Protein AF-A0A8D8HPI6-F1 (afdb_monomer_lite)

Radius of gyration: 21.14 Å; chains: 1; bounding box: 48×46×54 Å

Organism: Culex pipiens (NCBI:txid7175)

Foldseek 3Di:
DADDPDQDDDDPVCVPDADPQRAPVDVVRRCVQGPPHDDDDPDQDAAPVSPDHHHADPVRHRDAFPQVCCPVPVDDDPDDDPDDPVVVVVVVVVPVVRDDDDQDADPVRHDFDQDDDDPVPGDPSHDDGDDDPPHD

pLDDT: mean 90.82, std 7.04, range [58.19, 98.56]

Structure (mmCIF, N/CA/C/O backbone):
data_AF-A0A8D8HPI6-F1
#
_entry.id   AF-A0A8D8HPI6-F1
#
loop_
_atom_site.group_PDB
_atom_site.id
_atom_site.type_symbol
_atom_site.label_atom_id
_atom_site.label_alt_id
_atom_site.label_comp_id
_atom_site.label_asym_id
_atom_site.label_entity_id
_atom_site.label_seq_id
_atom_site.pdbx_PDB_ins_code
_atom_site.Cartn_x
_atom_site.Cartn_y
_atom_site.Cartn_z
_atom_site.occupancy
_atom_site.B_iso_or_equiv
_atom_site.auth_seq_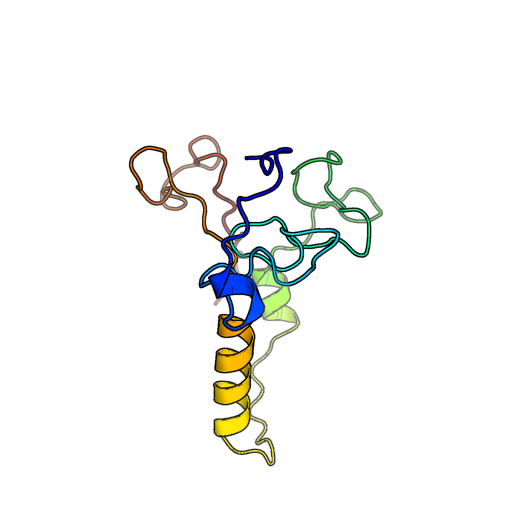id
_atom_site.auth_comp_id
_atom_site.auth_asym_id
_atom_site.auth_atom_id
_atom_site.pdbx_PDB_model_num
ATOM 1 N N . MET A 1 1 ? 0.312 11.794 -8.849 1.00 58.19 1 MET A N 1
ATOM 2 C CA . MET A 1 1 ? 0.760 12.004 -10.247 1.00 58.19 1 MET A CA 1
ATOM 3 C C . MET A 1 1 ? 0.460 10.751 -11.049 1.00 58.19 1 MET A C 1
ATOM 5 O O . MET A 1 1 ? 0.734 9.664 -10.559 1.00 58.19 1 MET A O 1
ATOM 9 N N . CYS A 1 2 ? -0.125 10.885 -12.239 1.00 78.25 2 CYS A N 1
ATOM 10 C CA . CYS A 1 2 ? -0.277 9.748 -13.150 1.00 78.25 2 CYS A CA 1
ATOM 11 C C . CYS A 1 2 ? 1.066 9.455 -13.843 1.00 78.25 2 CYS A C 1
ATOM 13 O O . CYS A 1 2 ? 1.784 10.408 -14.155 1.00 78.25 2 CYS A O 1
ATOM 15 N N . PRO A 1 3 ? 1.415 8.184 -14.114 1.00 80.25 3 PRO A N 1
ATOM 16 C CA . PRO A 1 3 ? 2.614 7.857 -14.880 1.00 80.25 3 PRO A CA 1
ATOM 17 C C . PRO A 1 3 ? 2.579 8.491 -16.276 1.00 80.25 3 PRO A C 1
ATOM 19 O O . PRO A 1 3 ? 1.515 8.565 -16.895 1.00 80.25 3 PRO A O 1
ATOM 22 N N . SER A 1 4 ? 3.742 8.903 -16.793 1.00 82.69 4 SER A N 1
ATOM 23 C CA . SER A 1 4 ? 3.844 9.358 -18.185 1.00 82.69 4 SER A CA 1
ATOM 24 C C . SER A 1 4 ? 3.387 8.257 -19.148 1.00 82.69 4 SER A C 1
ATOM 26 O O . SER A 1 4 ? 3.700 7.076 -18.958 1.00 82.69 4 SER A O 1
ATOM 28 N N . ARG A 1 5 ? 2.653 8.663 -20.191 1.00 81.06 5 ARG A N 1
ATOM 29 C CA . ARG A 1 5 ? 2.201 7.775 -21.271 1.00 81.06 5 ARG A CA 1
ATOM 30 C C . ARG A 1 5 ? 3.341 7.370 -22.202 1.00 81.06 5 ARG A C 1
ATOM 32 O O . ARG A 1 5 ? 3.240 6.325 -22.841 1.00 81.06 5 ARG A O 1
ATOM 39 N N . ASP A 1 6 ? 4.413 8.155 -22.249 1.00 87.50 6 ASP A N 1
ATOM 40 C CA . ASP A 1 6 ? 5.533 7.879 -23.136 1.00 87.50 6 ASP A CA 1
ATOM 41 C C . ASP A 1 6 ? 6.318 6.651 -22.655 1.00 87.50 6 ASP A C 1
ATOM 43 O O . ASP A 1 6 ? 6.550 6.479 -21.443 1.00 87.50 6 ASP A O 1
ATOM 47 N N . PRO A 1 7 ? 6.742 5.773 -23.581 1.00 85.56 7 PRO A N 1
ATOM 48 C CA . PRO A 1 7 ? 7.584 4.643 -23.229 1.00 85.56 7 PRO A CA 1
ATOM 49 C C . PRO A 1 7 ? 8.932 5.148 -22.685 1.00 85.56 7 PRO A C 1
ATOM 51 O O . PRO A 1 7 ? 9.513 6.076 -23.249 1.00 85.56 7 PRO A O 1
ATOM 54 N N . PRO A 1 8 ? 9.452 4.561 -21.591 1.00 91.19 8 PRO A N 1
ATOM 55 C CA . PRO A 1 8 ? 10.773 4.914 -21.093 1.00 91.19 8 PRO A CA 1
ATOM 56 C C . PRO A 1 8 ? 11.854 4.485 -22.104 1.00 91.19 8 PRO A C 1
ATOM 58 O O . PRO A 1 8 ? 11.677 3.482 -22.805 1.00 91.19 8 PRO A O 1
ATOM 61 N N . PRO A 1 9 ? 12.985 5.205 -22.180 1.00 91.50 9 PRO A N 1
ATOM 62 C CA . PRO A 1 9 ? 14.085 4.832 -23.059 1.00 91.50 9 PRO A CA 1
ATOM 63 C C . PRO A 1 9 ? 14.756 3.539 -22.571 1.00 91.50 9 PRO A C 1
ATOM 65 O O . PRO A 1 9 ? 15.301 3.484 -21.471 1.00 91.50 9 PRO A O 1
ATOM 68 N N . CYS A 1 10 ? 14.760 2.501 -23.410 1.00 94.00 10 CYS A N 1
ATOM 69 C CA . CYS A 1 10 ? 15.437 1.238 -23.117 1.00 94.00 10 CYS A CA 1
ATOM 70 C C . CYS A 1 10 ? 16.832 1.201 -23.742 1.00 94.00 10 CYS A C 1
ATOM 72 O O . CYS A 1 10 ? 16.988 0.954 -24.940 1.00 94.00 10 CYS A O 1
ATOM 74 N N . VAL A 1 11 ? 17.853 1.438 -22.918 1.00 93.50 11 VAL A N 1
ATOM 75 C CA . VAL A 1 11 ? 19.260 1.407 -23.341 1.00 93.50 11 VAL A CA 1
ATOM 76 C C . VAL A 1 11 ? 19.719 -0.018 -23.687 1.00 93.50 11 VAL A C 1
ATOM 78 O O . VAL A 1 11 ? 19.265 -0.972 -23.059 1.00 93.50 11 VAL A O 1
ATOM 81 N N . PRO A 1 12 ? 20.669 -0.220 -24.622 1.00 94.81 12 PRO A N 1
ATOM 82 C CA . PRO A 1 12 ? 21.139 -1.560 -24.994 1.00 94.81 12 PRO A CA 1
ATOM 83 C C . PRO A 1 12 ? 21.623 -2.420 -23.815 1.00 94.81 12 PRO A C 1
ATOM 85 O O . PRO A 1 12 ? 21.412 -3.633 -23.818 1.00 94.81 12 PRO A O 1
ATOM 88 N N . ALA A 1 13 ? 22.207 -1.800 -22.782 1.00 95.12 13 ALA A N 1
ATOM 89 C CA . ALA A 1 13 ? 22.647 -2.483 -21.564 1.00 95.12 13 ALA A CA 1
ATOM 90 C C . ALA A 1 13 ? 21.503 -3.203 -20.822 1.00 95.12 13 ALA A C 1
ATOM 92 O O . ALA A 1 13 ? 21.738 -4.259 -20.229 1.00 95.12 13 ALA A O 1
ATOM 93 N N . SER A 1 14 ? 20.259 -2.710 -20.927 1.00 94.69 14 SER A N 1
ATOM 94 C CA . SER A 1 14 ? 19.083 -3.320 -20.288 1.00 94.69 14 SER A CA 1
ATOM 95 C C . SER A 1 14 ? 18.720 -4.692 -20.876 1.00 94.69 14 SER A C 1
ATOM 97 O O . SER A 1 14 ? 17.881 -5.407 -20.335 1.00 94.69 14 SER A O 1
ATOM 99 N N . ARG A 1 15 ? 19.340 -5.083 -22.001 1.00 91.50 15 ARG A N 1
ATOM 100 C CA . ARG A 1 15 ? 19.193 -6.423 -22.593 1.00 91.50 15 ARG A CA 1
ATOM 101 C C . ARG A 1 15 ? 19.970 -7.492 -21.830 1.00 91.50 15 ARG A C 1
ATOM 103 O O . ARG A 1 15 ? 19.647 -8.668 -21.971 1.00 91.50 15 ARG A O 1
ATOM 110 N N . ARG A 1 16 ? 20.995 -7.093 -21.072 1.00 95.69 16 ARG A N 1
ATOM 111 C CA . ARG A 1 16 ? 21.865 -7.996 -20.306 1.00 95.69 16 ARG A CA 1
ATOM 112 C C . ARG A 1 16 ? 21.731 -7.801 -18.799 1.00 95.69 16 ARG A C 1
ATOM 114 O O . ARG A 1 16 ? 21.798 -8.781 -18.067 1.00 95.69 16 ARG A O 1
ATOM 121 N N . TYR A 1 17 ? 21.537 -6.564 -18.349 1.00 96.88 17 TYR A N 1
ATOM 122 C CA . TYR A 1 17 ? 21.472 -6.210 -16.932 1.00 96.88 17 TYR A CA 1
ATOM 123 C C . TYR A 1 17 ? 20.124 -5.581 -16.587 1.00 96.88 17 TYR A C 1
ATOM 125 O O . TYR A 1 17 ? 19.493 -4.942 -17.427 1.00 96.88 17 TYR A O 1
ATOM 133 N N . ARG A 1 18 ? 19.680 -5.755 -15.341 1.00 97.00 18 ARG A N 1
ATOM 134 C CA . ARG A 1 18 ? 18.468 -5.101 -14.835 1.00 97.00 18 ARG A CA 1
ATOM 135 C C . ARG A 1 18 ? 18.726 -3.602 -14.707 1.00 97.00 18 ARG A C 1
ATOM 137 O O . ARG A 1 18 ? 19.816 -3.200 -14.306 1.00 97.00 18 ARG A O 1
ATOM 144 N N . THR A 1 19 ? 17.736 -2.781 -15.033 1.00 96.69 19 THR A N 1
ATOM 145 C CA . THR A 1 19 ? 17.785 -1.365 -14.663 1.00 96.69 19 THR A CA 1
ATOM 146 C C . THR A 1 19 ? 17.510 -1.226 -13.166 1.00 96.69 19 THR A C 1
ATOM 148 O O . THR A 1 19 ? 16.821 -2.055 -12.572 1.00 96.69 19 THR A O 1
ATOM 151 N N . HIS A 1 20 ? 18.050 -0.172 -12.556 1.00 95.25 20 HIS A N 1
ATOM 152 C CA . HIS A 1 20 ? 17.898 0.095 -11.123 1.00 95.25 20 HIS A CA 1
ATOM 153 C C . HIS A 1 20 ? 16.436 0.298 -10.683 1.00 95.25 20 HIS A C 1
ATOM 155 O O . HIS A 1 20 ? 16.096 0.019 -9.542 1.00 95.25 20 HIS A O 1
ATOM 161 N N . ASP A 1 21 ? 15.577 0.775 -11.586 1.00 94.50 21 ASP A N 1
ATOM 162 C CA . ASP A 1 21 ? 14.166 1.074 -11.337 1.00 94.50 21 ASP A CA 1
ATOM 163 C C . ASP A 1 21 ? 13.217 -0.003 -11.885 1.00 94.50 21 ASP A C 1
ATOM 165 O O . ASP A 1 21 ? 12.004 0.173 -11.831 1.00 94.50 21 ASP A O 1
ATOM 169 N N . GLY A 1 22 ? 13.737 -1.090 -12.465 1.00 95.75 22 GLY A N 1
ATOM 170 C CA . GLY A 1 22 ? 12.944 -2.169 -13.064 1.00 95.75 22 GLY A CA 1
ATOM 171 C C . GLY A 1 22 ? 12.356 -1.886 -14.456 1.00 95.75 22 GLY A C 1
ATOM 172 O O . GLY A 1 22 ? 11.725 -2.776 -15.036 1.00 95.75 22 GLY A O 1
ATOM 173 N N . THR A 1 23 ? 12.558 -0.697 -15.034 1.00 95.75 23 THR A N 1
ATOM 174 C CA . THR A 1 23 ? 12.142 -0.415 -16.419 1.00 95.75 23 THR A CA 1
ATOM 175 C C . THR A 1 23 ? 12.761 -1.373 -17.447 1.00 95.75 23 THR A C 1
ATOM 177 O O . THR A 1 23 ? 13.817 -1.973 -17.263 1.00 95.75 23 THR A O 1
ATOM 180 N N . CYS A 1 24 ? 12.076 -1.555 -18.576 1.00 95.81 24 CYS A N 1
ATOM 181 C CA . CYS A 1 24 ? 12.517 -2.380 -19.706 1.00 95.81 24 CYS A CA 1
ATOM 182 C C . CYS A 1 24 ? 12.670 -3.884 -19.417 1.00 95.81 24 CYS A C 1
ATOM 184 O O . CYS A 1 24 ? 13.078 -4.626 -20.314 1.00 95.81 24 CYS A O 1
ATOM 186 N N . ASN A 1 25 ? 12.282 -4.361 -18.227 1.00 96.25 25 ASN A N 1
ATOM 187 C CA . ASN A 1 25 ? 12.212 -5.791 -17.925 1.00 96.25 25 ASN A CA 1
ATOM 188 C C . ASN A 1 25 ? 11.209 -6.505 -18.852 1.00 96.25 25 ASN A C 1
ATOM 190 O O . ASN A 1 25 ? 11.534 -7.504 -19.495 1.00 96.25 25 ASN A O 1
ATOM 194 N N . ASN A 1 26 ? 10.009 -5.934 -18.998 1.00 95.19 26 ASN A N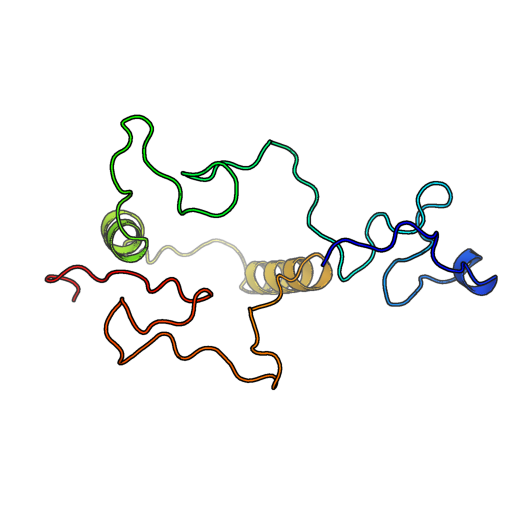 1
ATOM 195 C CA . ASN A 1 26 ? 9.016 -6.404 -19.956 1.00 95.19 26 ASN A CA 1
ATOM 196 C C . ASN A 1 26 ? 9.143 -5.649 -21.291 1.00 95.19 26 ASN A C 1
ATOM 198 O O . ASN A 1 26 ? 8.864 -4.456 -21.378 1.00 95.19 26 ASN A O 1
ATOM 202 N N . ARG A 1 27 ? 9.498 -6.364 -22.367 1.00 91.44 27 ARG A N 1
ATOM 203 C CA . ARG A 1 27 ? 9.746 -5.776 -23.701 1.00 91.44 27 ARG A CA 1
ATOM 204 C C . ARG A 1 27 ? 8.521 -5.128 -24.349 1.00 91.44 27 ARG A C 1
ATOM 206 O O . ARG A 1 27 ? 8.676 -4.197 -25.128 1.00 91.44 27 ARG A O 1
ATOM 213 N N . LYS A 1 28 ? 7.317 -5.639 -24.069 1.00 93.12 28 LYS A N 1
ATOM 214 C CA . LYS A 1 28 ? 6.065 -5.107 -24.636 1.00 93.12 28 LYS A CA 1
ATOM 215 C C . LYS A 1 28 ? 5.498 -3.974 -23.787 1.00 93.12 28 LYS A C 1
ATOM 217 O O . LYS A 1 28 ? 4.802 -3.109 -24.306 1.00 93.12 28 LYS A O 1
ATOM 222 N N . ARG A 1 29 ? 5.758 -3.998 -22.479 1.00 93.31 29 ARG A N 1
ATOM 223 C CA . ARG A 1 29 ? 5.240 -3.031 -21.508 1.00 93.31 29 ARG A CA 1
ATOM 224 C C . ARG A 1 29 ? 6.368 -2.588 -20.574 1.00 93.31 29 ARG A C 1
ATOM 226 O O . ARG A 1 29 ? 6.431 -3.056 -19.441 1.00 93.31 29 ARG A O 1
ATOM 233 N N . PRO A 1 30 ? 7.247 -1.673 -21.020 1.00 94.56 30 PRO A N 1
ATOM 234 C CA . PRO A 1 30 ? 8.508 -1.389 -20.330 1.00 94.56 30 PRO A CA 1
ATOM 235 C C . PRO A 1 30 ? 8.402 -0.845 -18.898 1.00 94.56 30 PRO A C 1
ATOM 237 O O . PRO A 1 30 ? 9.408 -0.836 -18.206 1.00 94.56 30 PRO A O 1
ATOM 240 N N . ARG A 1 31 ? 7.228 -0.392 -18.439 1.00 93.25 31 ARG A N 1
ATOM 241 C CA . ARG A 1 31 ? 7.002 0.088 -17.057 1.00 93.25 31 ARG A CA 1
ATOM 242 C C . ARG A 1 31 ? 6.366 -0.956 -16.128 1.00 93.25 31 ARG A C 1
ATOM 244 O O . ARG A 1 31 ? 6.049 -0.656 -14.984 1.00 93.25 31 ARG A O 1
ATOM 251 N N . TRP A 1 32 ? 6.084 -2.165 -16.608 1.00 94.06 32 TRP A N 1
ATOM 252 C CA . TRP A 1 32 ? 5.499 -3.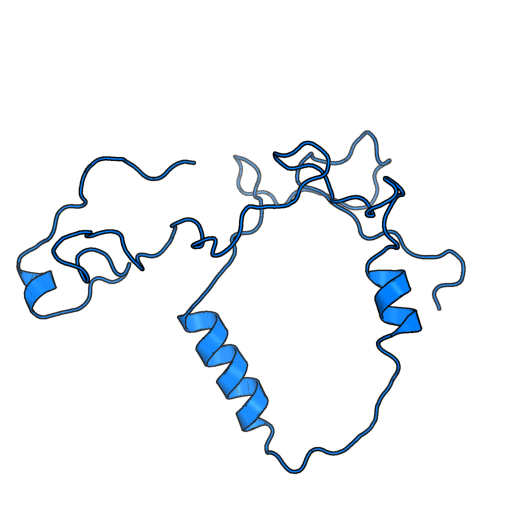196 -15.749 1.00 94.06 32 TRP A CA 1
ATOM 253 C C . TRP A 1 32 ? 6.506 -3.670 -14.705 1.00 94.06 32 TRP A C 1
ATOM 255 O O . TRP A 1 32 ? 7.556 -4.195 -15.062 1.00 94.06 32 TRP A O 1
ATOM 265 N N . GLY A 1 33 ? 6.153 -3.481 -13.432 1.00 93.56 33 GLY A N 1
ATOM 266 C CA . GLY A 1 33 ? 7.009 -3.807 -12.293 1.00 93.56 33 GLY A CA 1
ATOM 267 C C . GLY A 1 33 ? 8.104 -2.778 -12.011 1.00 93.56 33 GLY A C 1
ATOM 268 O O . GLY A 1 33 ? 8.961 -3.052 -11.180 1.00 93.56 33 GLY A O 1
ATOM 269 N N . SER A 1 34 ? 8.107 -1.617 -12.682 1.00 95.19 34 SER A N 1
ATOM 270 C CA . SER A 1 34 ? 9.067 -0.564 -12.350 1.00 95.19 34 SER A CA 1
ATOM 271 C C . SER A 1 34 ? 8.684 0.155 -11.054 1.00 95.19 34 SER A C 1
ATOM 273 O O . SER A 1 34 ? 7.498 0.310 -10.750 1.00 95.19 34 SER A O 1
ATOM 275 N N . ALA A 1 35 ? 9.681 0.647 -10.325 1.00 94.69 35 ALA A N 1
ATOM 276 C CA . ALA A 1 35 ? 9.501 1.442 -9.117 1.00 94.69 35 ALA A CA 1
ATOM 277 C C . ALA A 1 35 ? 8.730 2.750 -9.390 1.00 94.69 35 ALA A C 1
ATOM 279 O O . ALA A 1 35 ? 8.632 3.213 -10.529 1.00 94.69 35 ALA A O 1
ATOM 280 N N . GLN A 1 36 ? 8.196 3.360 -8.325 1.00 91.69 36 GLN A N 1
ATOM 281 C CA . GLN A 1 36 ? 7.435 4.625 -8.370 1.00 91.69 36 GLN A CA 1
ATOM 282 C C . GLN A 1 36 ? 6.184 4.579 -9.268 1.00 91.69 36 GLN A C 1
ATOM 284 O O . GLN A 1 36 ? 5.728 5.596 -9.794 1.00 91.69 36 GLN A O 1
ATOM 289 N N . MET A 1 37 ? 5.607 3.390 -9.427 1.00 91.38 37 MET A N 1
ATOM 290 C CA . MET A 1 37 ? 4.349 3.166 -10.130 1.00 91.38 37 MET A CA 1
ATOM 291 C C . MET A 1 37 ? 3.229 2.866 -9.128 1.00 91.38 37 MET A C 1
ATOM 293 O O . MET A 1 37 ? 3.498 2.332 -8.052 1.00 91.38 37 MET A O 1
ATOM 297 N N . PRO A 1 38 ? 1.963 3.180 -9.456 1.00 92.31 38 PRO A N 1
ATOM 298 C CA . PRO A 1 38 ? 0.841 2.754 -8.631 1.00 92.31 38 PRO A CA 1
ATOM 299 C C . PRO A 1 38 ? 0.777 1.224 -8.548 1.00 92.31 38 PRO A C 1
ATOM 301 O O . PRO A 1 38 ? 1.055 0.528 -9.529 1.00 92.31 38 PRO A O 1
ATOM 304 N N . PHE A 1 39 ? 0.346 0.710 -7.394 1.00 93.88 39 PHE A N 1
ATOM 305 C CA . PHE A 1 39 ? 0.070 -0.714 -7.230 1.00 93.88 39 PHE A CA 1
ATOM 306 C C . PHE A 1 39 ? -0.990 -1.198 -8.220 1.00 93.88 39 PHE A C 1
ATOM 308 O O . PHE A 1 39 ? -1.950 -0.490 -8.546 1.00 93.88 39 PHE A O 1
ATOM 315 N N . HIS A 1 40 ? -0.833 -2.441 -8.670 1.00 93.62 40 HIS A N 1
ATOM 316 C CA . HIS A 1 40 ? -1.866 -3.109 -9.444 1.00 93.62 40 HIS A CA 1
ATOM 317 C C . HIS A 1 40 ? -3.068 -3.421 -8.546 1.00 93.62 40 HIS A C 1
ATOM 319 O O . HIS A 1 40 ? -2.914 -3.961 -7.453 1.00 93.62 40 HIS A O 1
ATOM 325 N N . ARG A 1 41 ? -4.274 -3.088 -9.010 1.00 95.00 41 ARG A N 1
ATOM 326 C CA . ARG A 1 41 ? -5.520 -3.385 -8.303 1.00 95.00 41 ARG A CA 1
ATOM 327 C C . ARG A 1 41 ? -6.166 -4.628 -8.913 1.00 95.00 41 ARG A C 1
ATOM 329 O O . ARG A 1 41 ? -6.612 -4.573 -10.054 1.00 95.00 41 ARG A O 1
ATOM 336 N N . PHE A 1 42 ? -6.232 -5.721 -8.150 1.00 96.56 42 PHE A N 1
ATOM 337 C CA . PHE A 1 42 ? -6.947 -6.940 -8.561 1.00 96.56 42 PHE A CA 1
ATOM 338 C C . PHE A 1 42 ? -8.473 -6.787 -8.492 1.00 96.56 42 PHE A C 1
ATOM 340 O O . PHE A 1 42 ? -9.191 -7.443 -9.238 1.00 96.56 42 PHE A O 1
ATOM 347 N N . LEU A 1 43 ? -8.958 -5.905 -7.615 1.00 96.81 43 LEU A N 1
ATOM 348 C CA . LEU A 1 43 ? -10.365 -5.535 -7.463 1.00 96.81 43 LEU A CA 1
ATOM 349 C C . LEU A 1 43 ? -10.503 -4.009 -7.484 1.00 96.81 43 LEU A C 1
ATOM 351 O O . LEU A 1 43 ? -9.547 -3.288 -7.182 1.00 96.81 43 LEU A O 1
ATOM 355 N N . ALA A 1 44 ? -11.692 -3.515 -7.834 1.00 96.06 44 ALA A N 1
ATOM 356 C CA . ALA A 1 44 ? -11.986 -2.086 -7.780 1.00 96.06 44 ALA A CA 1
ATOM 357 C C . ALA A 1 44 ? -11.824 -1.547 -6.340 1.00 96.06 44 ALA A C 1
ATOM 359 O O . ALA A 1 44 ? -12.155 -2.257 -5.389 1.00 96.06 44 ALA A O 1
ATOM 360 N N . PRO A 1 45 ? -11.297 -0.320 -6.154 1.00 95.44 45 PRO A N 1
ATOM 361 C CA . PRO A 1 45 ? -11.235 0.296 -4.834 1.00 95.44 45 PRO A CA 1
ATOM 362 C C . PRO A 1 45 ? -12.627 0.565 -4.260 1.00 95.44 45 PRO A C 1
ATOM 364 O O . PRO A 1 45 ? -13.548 0.897 -5.001 1.00 95.44 45 PRO A O 1
ATOM 367 N N . GLU A 1 46 ? -12.739 0.524 -2.934 1.00 95.06 46 GLU A N 1
ATOM 368 C CA . GLU A 1 46 ? -13.971 0.842 -2.214 1.00 95.06 46 GLU A CA 1
ATOM 369 C C . GLU A 1 46 ? -13.738 2.023 -1.259 1.00 95.06 46 GLU A C 1
ATOM 371 O O . GLU A 1 46 ? -13.136 1.880 -0.192 1.00 95.06 46 GLU A O 1
ATOM 376 N N . TYR A 1 47 ? -14.221 3.195 -1.665 1.00 95.94 47 TYR A N 1
ATOM 377 C CA . TYR A 1 47 ? -14.187 4.445 -0.902 1.00 95.94 47 TYR A CA 1
ATOM 378 C C . TYR A 1 47 ? -15.619 4.936 -0.677 1.00 95.94 47 TYR A C 1
ATOM 380 O O . TYR A 1 47 ? -16.496 4.657 -1.495 1.00 95.94 47 TYR A O 1
ATOM 388 N N . ALA A 1 48 ? -15.876 5.677 0.404 1.00 96.06 48 ALA A N 1
ATOM 389 C CA . ALA A 1 48 ? -17.237 6.135 0.720 1.00 96.06 48 ALA A CA 1
ATOM 390 C C . ALA A 1 48 ? -17.822 7.106 -0.320 1.00 96.06 48 ALA A C 1
ATOM 392 O O . ALA A 1 48 ? -19.036 7.154 -0.494 1.00 96.06 48 ALA A O 1
ATOM 393 N N . ASP A 1 49 ? -16.964 7.856 -1.006 1.00 94.62 49 ASP A N 1
ATOM 394 C CA . ASP A 1 49 ? -17.299 8.763 -2.109 1.00 94.62 49 ASP A CA 1
ATOM 395 C C . ASP A 1 49 ? -16.921 8.185 -3.489 1.00 94.62 49 ASP A C 1
ATOM 397 O O . ASP A 1 49 ? -17.051 8.860 -4.507 1.00 94.62 49 ASP A O 1
ATOM 401 N N . GLY A 1 50 ? -16.429 6.941 -3.531 1.00 94.38 50 GLY A N 1
ATOM 402 C CA . GLY A 1 50 ? -15.917 6.294 -4.739 1.00 94.38 50 GLY A CA 1
ATOM 403 C C . GLY A 1 50 ? -14.530 6.761 -5.202 1.00 94.38 50 GLY A C 1
ATOM 404 O O . GLY A 1 50 ? -14.048 6.253 -6.216 1.00 94.38 50 GLY A O 1
ATOM 405 N N . VAL A 1 51 ? -13.868 7.678 -4.485 1.00 93.69 51 VAL A N 1
ATOM 406 C CA . VAL A 1 51 ? -12.594 8.284 -4.908 1.00 93.69 51 VAL A CA 1
ATOM 407 C C . VAL A 1 51 ? -11.506 8.166 -3.841 1.00 93.69 51 VAL A C 1
ATOM 409 O O . VAL A 1 51 ? -10.469 7.556 -4.110 1.00 93.69 51 VAL A O 1
ATOM 412 N N . GLU A 1 52 ? -11.716 8.735 -2.655 1.00 92.12 52 GLU A N 1
ATOM 413 C CA . GLU A 1 52 ? -10.684 8.826 -1.606 1.00 92.12 52 GLU A CA 1
ATOM 414 C C . GLU A 1 52 ? -11.232 8.826 -0.170 1.00 92.12 52 GLU A C 1
ATOM 416 O O . GLU A 1 52 ? -10.475 8.619 0.783 1.00 92.12 52 GLU A O 1
ATOM 421 N N . GLY A 1 53 ? -12.543 9.002 0.007 1.00 93.25 53 GLY A N 1
ATOM 422 C CA . GLY A 1 53 ? -13.196 9.033 1.307 1.00 93.25 53 GLY A CA 1
ATOM 423 C C . GLY A 1 53 ? -13.103 7.708 2.068 1.00 93.25 53 GLY A C 1
ATOM 424 O O . GLY A 1 53 ? -13.234 6.617 1.505 1.00 93.25 53 GLY A O 1
ATOM 425 N N . ILE A 1 54 ? -12.938 7.797 3.390 1.00 93.12 54 ILE A N 1
ATOM 426 C CA . ILE A 1 54 ? -12.827 6.631 4.278 1.00 93.12 54 ILE A CA 1
ATOM 427 C C . ILE A 1 54 ? -14.068 5.752 4.174 1.00 93.12 54 ILE A C 1
ATOM 429 O O . ILE A 1 54 ? -15.189 6.229 4.349 1.00 93.12 54 ILE A O 1
ATOM 433 N N . ARG A 1 55 ? -13.852 4.458 3.914 1.00 95.25 55 ARG A N 1
ATOM 434 C CA . ARG A 1 55 ? -14.910 3.462 3.716 1.00 95.25 55 ARG A CA 1
ATOM 435 C C . ARG A 1 55 ? -15.928 3.474 4.863 1.00 95.25 55 ARG A C 1
ATOM 437 O O . ARG A 1 55 ? -15.569 3.607 6.033 1.00 95.25 55 ARG A O 1
ATOM 444 N N . ARG A 1 56 ? -17.200 3.271 4.520 1.00 96.06 56 ARG A N 1
ATOM 445 C CA . ARG A 1 56 ? -18.310 3.075 5.465 1.00 96.06 56 ARG A CA 1
ATOM 446 C C . ARG A 1 56 ? -18.726 1.608 5.522 1.00 96.06 56 ARG A C 1
ATOM 448 O O . ARG A 1 56 ? -18.290 0.792 4.715 1.00 96.06 56 ARG A O 1
ATOM 455 N N . SER A 1 57 ? -19.544 1.255 6.507 1.00 95.56 57 SER A N 1
ATOM 456 C CA . SER A 1 57 ? -20.134 -0.083 6.568 1.00 95.56 57 SER A CA 1
ATOM 457 C C . SER A 1 57 ? -21.129 -0.309 5.423 1.00 95.56 57 SER A C 1
ATOM 459 O O . SER A 1 57 ? -21.591 0.638 4.787 1.00 95.56 57 SER A O 1
ATOM 461 N N . ILE A 1 58 ? -21.538 -1.564 5.217 1.00 93.94 58 ILE A N 1
ATOM 462 C CA . ILE A 1 58 ? -22.597 -1.926 4.257 1.00 93.94 58 ILE A CA 1
ATOM 463 C C . ILE A 1 58 ? -23.958 -1.280 4.581 1.00 93.94 58 ILE A C 1
ATOM 465 O O . ILE A 1 58 ? -24.825 -1.198 3.720 1.00 93.94 58 ILE A O 1
ATOM 469 N N . HIS A 1 59 ? -24.138 -0.797 5.815 1.00 95.75 59 HIS A N 1
ATOM 470 C CA . HIS A 1 59 ? -25.313 -0.048 6.272 1.00 95.75 59 HIS A CA 1
ATOM 471 C C . HIS A 1 59 ? -25.051 1.466 6.338 1.00 95.75 59 HIS A C 1
ATOM 473 O O . HIS A 1 59 ? -25.776 2.193 7.011 1.00 95.75 59 HIS A O 1
ATOM 479 N N . ASN A 1 60 ? -23.991 1.946 5.678 1.00 94.00 60 ASN A N 1
ATOM 480 C CA . ASN A 1 60 ? -23.578 3.351 5.624 1.00 94.00 60 ASN A CA 1
ATOM 481 C C . ASN A 1 60 ? -23.155 3.977 6.979 1.00 94.00 60 ASN A C 1
ATOM 483 O O . ASN A 1 60 ? -22.997 5.197 7.099 1.00 94.00 60 ASN A O 1
ATOM 487 N N . ALA A 1 61 ? -22.918 3.154 8.003 1.00 96.44 61 ALA A N 1
ATOM 488 C CA . ALA A 1 61 ? -22.435 3.603 9.308 1.00 96.44 61 ALA A CA 1
ATOM 489 C C . ALA A 1 61 ? -20.915 3.854 9.300 1.00 96.44 61 ALA A C 1
ATOM 491 O O . ALA A 1 61 ? -20.185 3.312 8.465 1.00 96.44 61 ALA A O 1
ATOM 492 N N . GLN A 1 62 ? -20.431 4.670 10.243 1.00 95.00 62 GLN A N 1
ATOM 493 C CA . GLN A 1 62 ? -18.991 4.827 10.476 1.00 95.00 62 GLN A CA 1
ATOM 494 C C . GLN A 1 62 ? -18.385 3.504 10.963 1.00 95.00 62 GLN A C 1
ATOM 496 O O . GLN A 1 62 ? -19.011 2.766 11.723 1.00 95.00 62 GLN A O 1
ATOM 501 N N . LEU A 1 63 ? -17.166 3.204 10.512 1.00 95.44 63 LEU A N 1
ATOM 502 C CA . LEU A 1 63 ? -16.421 2.033 10.968 1.00 95.44 63 LEU A CA 1
ATOM 503 C C . LEU A 1 63 ? -15.794 2.299 12.349 1.00 95.44 63 LEU A C 1
ATOM 505 O O . LEU A 1 63 ? -15.448 3.447 12.643 1.00 95.44 63 LEU A O 1
ATOM 509 N N . PRO A 1 64 ? -15.623 1.260 13.191 1.00 94.75 64 PRO A N 1
ATOM 510 C CA . PRO A 1 64 ? -14.877 1.393 14.438 1.00 94.75 64 PRO A CA 1
ATOM 511 C C . PRO A 1 64 ? -13.440 1.847 14.161 1.00 94.75 64 PRO A C 1
ATOM 513 O O . PRO A 1 64 ? -12.876 1.562 13.101 1.00 94.75 64 PRO A O 1
ATOM 516 N N . SER A 1 65 ? -12.830 2.547 15.119 1.00 95.38 65 SER A N 1
ATOM 517 C CA . SER A 1 65 ? -11.441 2.974 14.965 1.00 95.38 65 SER A CA 1
ATOM 518 C C . SER A 1 65 ? -10.493 1.774 14.939 1.00 95.38 65 SER A C 1
ATOM 520 O O . SER A 1 65 ? -10.745 0.741 15.564 1.00 95.38 65 SER A O 1
ATOM 522 N N . ALA A 1 66 ? -9.361 1.924 14.246 1.00 95.50 66 ALA A N 1
ATOM 523 C CA . ALA A 1 66 ? -8.330 0.888 14.209 1.00 95.50 66 ALA A CA 1
ATOM 524 C C . ALA A 1 66 ? -7.833 0.523 15.620 1.00 95.50 66 ALA A C 1
ATOM 526 O O . ALA A 1 66 ? -7.569 -0.646 15.894 1.00 95.50 66 ALA A O 1
ATOM 527 N N . ARG A 1 67 ? -7.770 1.503 16.537 1.00 95.69 67 ARG A N 1
ATOM 528 C CA . ARG A 1 67 ? -7.391 1.271 17.935 1.00 95.69 67 ARG A CA 1
ATOM 529 C C . ARG A 1 67 ? -8.424 0.427 18.678 1.00 95.69 67 ARG A C 1
ATOM 531 O O . ARG A 1 67 ? -8.036 -0.549 19.310 1.00 95.69 67 ARG A O 1
ATOM 538 N N . PHE A 1 68 ? -9.715 0.731 18.539 1.00 94.81 68 PHE A N 1
ATOM 539 C CA . PHE A 1 68 ? -10.772 -0.077 19.150 1.00 94.81 68 PHE A CA 1
ATOM 540 C C . PHE A 1 68 ? -10.724 -1.534 18.668 1.00 94.81 68 PHE A C 1
ATOM 542 O O . PHE A 1 68 ? -10.730 -2.460 19.475 1.00 94.81 68 PHE A O 1
ATOM 549 N N . VAL A 1 69 ? -10.589 -1.755 17.355 1.00 94.56 69 VAL A N 1
ATOM 550 C CA . VAL A 1 69 ? -10.453 -3.114 16.799 1.00 94.56 69 VAL A CA 1
ATOM 551 C C . VAL A 1 69 ? -9.188 -3.801 17.319 1.00 94.56 69 VAL A C 1
ATOM 553 O O . VAL A 1 69 ? -9.230 -4.985 17.647 1.00 94.56 69 VAL A O 1
ATOM 556 N N . SER A 1 70 ? -8.071 -3.078 17.434 1.00 94.69 70 SER A N 1
ATOM 557 C CA . SER A 1 70 ? -6.839 -3.616 18.016 1.00 94.69 70 SER A CA 1
ATOM 558 C C . SER A 1 70 ? -7.049 -4.091 19.452 1.00 94.69 70 SER A C 1
ATOM 560 O O . SER A 1 70 ? -6.611 -5.189 19.766 1.00 94.69 70 SER A O 1
ATOM 562 N N . LEU A 1 71 ? -7.724 -3.311 20.299 1.00 92.88 71 LEU A N 1
ATOM 563 C CA . LEU A 1 71 ? -7.984 -3.683 21.694 1.00 92.88 71 LEU A CA 1
ATOM 564 C C . LEU A 1 71 ? -8.862 -4.934 21.809 1.00 92.88 71 LEU A C 1
ATOM 566 O O . LEU A 1 71 ? -8.581 -5.816 22.614 1.00 92.88 71 LEU A O 1
ATOM 570 N N . VAL A 1 72 ? -9.917 -5.014 20.996 1.00 92.12 72 VAL A N 1
ATOM 571 C CA . VAL A 1 72 ? -10.902 -6.102 21.081 1.00 92.12 72 VAL A CA 1
ATOM 572 C C . VAL A 1 72 ? -10.395 -7.397 20.437 1.00 92.12 72 VAL A C 1
ATOM 574 O O . VAL A 1 72 ? -10.718 -8.484 20.909 1.00 92.12 72 VAL A O 1
ATOM 577 N N . VAL A 1 73 ? -9.620 -7.304 19.350 1.00 93.69 73 VAL A N 1
ATOM 578 C CA . VAL A 1 73 ? -9.208 -8.469 18.543 1.00 93.69 73 VAL A CA 1
ATOM 579 C C . VAL A 1 73 ? -7.773 -8.905 18.835 1.00 93.69 73 VAL A C 1
ATOM 581 O O . VAL A 1 73 ? -7.499 -10.102 18.927 1.00 93.69 73 VAL A O 1
ATOM 584 N N . HIS A 1 74 ? -6.849 -7.953 18.967 1.00 86.94 74 HIS A N 1
ATOM 585 C CA . HIS A 1 74 ? -5.419 -8.219 19.130 1.00 86.94 74 HIS A CA 1
ATOM 586 C C . HIS A 1 74 ? -5.040 -8.122 20.611 1.00 86.94 74 HIS A C 1
ATOM 588 O O . HIS A 1 74 ? -4.366 -7.189 21.044 1.00 86.94 74 HIS A O 1
ATOM 594 N N . GLY A 1 75 ? -5.504 -9.098 21.394 1.00 75.19 75 GLY A N 1
ATOM 595 C CA . GLY A 1 75 ? -5.074 -9.274 22.780 1.00 75.19 75 GLY A CA 1
ATOM 596 C C . GLY A 1 75 ? -3.615 -9.730 22.883 1.00 75.19 75 GLY A C 1
ATOM 597 O O . GLY A 1 75 ? -2.994 -10.155 21.905 1.00 75.19 75 GLY A O 1
ATOM 598 N N . THR A 1 76 ? -3.059 -9.679 24.089 1.00 76.38 76 THR A N 1
ATOM 599 C CA . THR A 1 76 ? -1.725 -10.213 24.363 1.00 76.38 76 THR A CA 1
ATOM 600 C C . THR A 1 76 ? -1.738 -11.736 24.242 1.00 76.38 76 THR A C 1
ATOM 602 O O . THR A 1 76 ? -2.411 -12.437 24.994 1.00 76.38 76 THR A O 1
ATOM 605 N N . ARG A 1 77 ? -0.976 -12.263 23.283 1.00 73.12 77 ARG A N 1
ATOM 606 C CA . ARG A 1 77 ? -0.681 -13.694 23.179 1.00 73.12 77 ARG A CA 1
ATOM 607 C C . ARG A 1 77 ? 0.805 -13.902 23.405 1.00 73.12 77 ARG A C 1
ATOM 609 O O . ARG A 1 77 ? 1.626 -13.371 22.663 1.00 73.12 77 ARG A O 1
ATOM 616 N N . GLN A 1 78 ? 1.137 -14.657 24.442 1.00 72.31 78 GLN A N 1
ATOM 617 C CA . GLN A 1 78 ? 2.476 -15.193 24.664 1.00 72.31 78 GLN A CA 1
ATOM 618 C C . GLN A 1 78 ? 2.445 -16.664 24.272 1.00 72.31 78 GLN A C 1
ATOM 620 O O . GLN A 1 78 ? 2.311 -17.546 25.112 1.00 72.31 78 GLN A O 1
ATOM 625 N N . GLU A 1 79 ? 2.494 -16.910 22.969 1.00 79.62 79 GLU A N 1
ATOM 626 C CA . GLU A 1 79 ? 2.630 -18.255 22.425 1.00 79.62 79 GLU A CA 1
ATOM 627 C C . GLU A 1 79 ? 3.996 -18.359 21.755 1.00 79.62 79 GLU A C 1
ATOM 629 O O . GLU A 1 79 ? 4.378 -17.503 20.953 1.00 79.62 79 GLU A O 1
ATOM 634 N N . GLU A 1 80 ? 4.748 -19.399 22.103 1.00 80.44 80 GLU A N 1
ATOM 635 C CA . GLU A 1 80 ? 5.990 -19.714 21.414 1.00 80.44 80 GLU A CA 1
ATOM 636 C C . GLU A 1 80 ? 5.671 -20.393 20.080 1.00 80.44 80 GLU A C 1
ATOM 638 O O . GLU A 1 80 ? 4.902 -21.352 20.014 1.00 80.44 80 GLU A O 1
ATOM 643 N N . ALA A 1 81 ? 6.277 -19.899 19.003 1.00 86.50 81 ALA A N 1
ATOM 644 C CA . ALA A 1 81 ? 6.196 -20.528 17.694 1.00 86.50 81 ALA A CA 1
ATOM 645 C C . ALA A 1 81 ? 7.449 -21.394 17.463 1.00 86.50 81 ALA A C 1
ATOM 647 O O . ALA A 1 81 ? 8.553 -20.941 17.771 1.00 86.50 81 ALA A O 1
ATOM 648 N N . PRO A 1 82 ? 7.332 -22.602 16.873 1.00 93.50 82 PRO A N 1
ATOM 649 C CA . PRO A 1 82 ? 8.467 -23.489 16.595 1.00 93.50 82 PRO A CA 1
ATOM 650 C C . PRO A 1 82 ? 9.261 -23.025 15.358 1.00 93.50 82 PRO A C 1
ATOM 652 O O . PRO A 1 82 ? 9.529 -23.792 14.434 1.00 93.50 82 PRO A O 1
ATOM 655 N N . VAL A 1 83 ? 9.599 -21.739 15.308 1.00 94.81 83 VAL A N 1
ATOM 656 C CA . VAL A 1 83 ? 10.305 -21.080 14.208 1.00 94.81 83 VAL A CA 1
ATOM 657 C C . VAL A 1 83 ? 11.362 -20.147 14.777 1.00 94.81 83 VAL A C 1
ATOM 659 O O . VAL A 1 83 ? 11.220 -19.596 15.866 1.00 94.81 83 VAL A O 1
ATOM 662 N N . THR A 1 84 ? 12.448 -19.953 14.035 1.00 96.00 84 THR A N 1
ATOM 663 C CA . THR A 1 84 ? 13.486 -19.011 14.449 1.00 96.00 84 THR A CA 1
ATOM 664 C C . THR A 1 84 ? 13.060 -17.579 14.137 1.00 96.00 84 THR A C 1
ATOM 666 O O . THR A 1 84 ? 12.283 -17.326 13.213 1.00 96.00 84 THR A O 1
ATOM 669 N N . MET A 1 85 ? 13.653 -16.615 14.844 1.00 95.06 85 MET A N 1
ATOM 670 C CA . MET A 1 85 ? 13.488 -15.184 14.553 1.00 95.06 85 MET A CA 1
ATOM 671 C C . MET A 1 85 ? 13.833 -14.828 13.094 1.00 95.06 85 MET A C 1
ATOM 673 O O . MET A 1 85 ? 13.300 -13.866 12.543 1.00 95.06 85 MET A O 1
ATOM 677 N N . MET A 1 86 ? 14.681 -15.632 12.437 1.00 97.31 86 MET A N 1
ATOM 678 C CA . MET A 1 86 ? 15.032 -15.442 11.031 1.00 97.31 86 MET A CA 1
ATOM 679 C C . MET A 1 86 ? 13.800 -15.447 10.118 1.00 97.31 86 MET A C 1
ATOM 681 O O 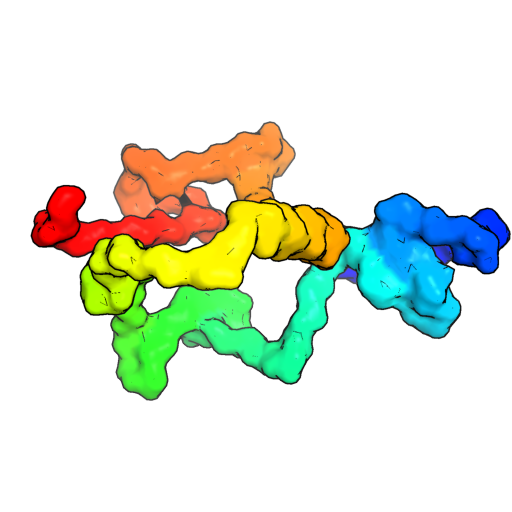. MET A 1 86 ? 13.809 -14.743 9.115 1.00 97.31 86 MET A O 1
ATOM 685 N N . LEU A 1 87 ? 12.724 -16.163 10.469 1.00 97.06 87 LEU A N 1
ATOM 686 C CA . LEU A 1 87 ? 11.492 -16.155 9.677 1.00 97.06 87 LEU A CA 1
ATOM 687 C C . LEU A 1 87 ? 10.889 -14.745 9.568 1.00 97.06 87 LEU A C 1
ATOM 689 O O . LEU A 1 87 ? 10.548 -14.307 8.471 1.00 97.06 87 LEU A O 1
ATOM 693 N N . ALA A 1 88 ? 10.790 -14.024 10.687 1.00 95.88 88 ALA A N 1
ATOM 694 C CA . ALA A 1 88 ? 10.233 -12.674 10.710 1.00 95.88 88 ALA A CA 1
ATOM 695 C C . ALA A 1 88 ? 11.137 -11.677 9.965 1.00 95.88 88 ALA A C 1
ATOM 697 O O . ALA A 1 88 ? 10.657 -10.876 9.163 1.00 95.88 88 ALA A O 1
ATOM 698 N N . LEU A 1 89 ? 12.454 -11.768 10.184 1.00 97.94 89 LEU A N 1
ATOM 699 C CA . LEU A 1 89 ? 13.434 -10.886 9.542 1.00 97.94 89 LEU A CA 1
ATOM 700 C C . LEU A 1 89 ? 13.511 -11.108 8.027 1.00 97.94 89 LEU A C 1
ATOM 702 O O . LEU A 1 89 ? 13.563 -10.146 7.263 1.00 97.94 89 LEU A O 1
ATOM 706 N N . TRP A 1 90 ? 13.472 -12.365 7.580 1.00 98.31 90 TRP A N 1
ATOM 707 C CA . TRP A 1 90 ? 13.437 -12.697 6.158 1.00 98.31 90 TRP A CA 1
ATOM 708 C C . TRP A 1 90 ? 12.148 -12.202 5.493 1.00 98.31 90 TRP A C 1
ATOM 710 O O . TRP A 1 90 ? 12.188 -11.695 4.373 1.00 98.31 90 TRP A O 1
ATOM 720 N N . GLY A 1 91 ? 11.017 -12.280 6.203 1.00 98.38 91 GLY A N 1
ATOM 721 C CA . GLY A 1 91 ? 9.753 -11.699 5.754 1.00 98.38 91 GLY A CA 1
ATOM 722 C C . GLY A 1 91 ? 9.861 -10.194 5.498 1.00 98.38 91 GLY A C 1
ATOM 723 O O . GLY A 1 91 ? 9.487 -9.737 4.421 1.00 98.38 91 GLY A O 1
ATOM 724 N N . GLN A 1 92 ? 10.435 -9.437 6.440 1.00 98.25 92 GLN A N 1
ATOM 725 C CA . GLN A 1 92 ? 10.644 -7.993 6.272 1.00 98.25 92 GLN A CA 1
ATOM 726 C C . GLN A 1 92 ? 11.599 -7.675 5.112 1.00 98.25 92 GLN A C 1
ATOM 728 O O . GLN A 1 92 ? 11.351 -6.746 4.348 1.00 98.25 92 GLN A O 1
ATOM 733 N N . LEU A 1 93 ? 12.680 -8.448 4.957 1.00 98.44 93 LEU A N 1
ATOM 734 C CA . LEU A 1 93 ? 13.620 -8.266 3.850 1.00 98.44 93 LEU A CA 1
ATOM 735 C C . LEU A 1 93 ? 12.916 -8.397 2.493 1.00 98.44 93 LEU A C 1
ATOM 737 O O . LEU A 1 93 ? 13.110 -7.551 1.623 1.00 98.44 93 LEU A O 1
ATOM 741 N N . LEU A 1 94 ? 12.091 -9.434 2.323 1.00 98.56 94 LEU A N 1
ATOM 742 C CA . LEU A 1 94 ? 11.330 -9.637 1.090 1.00 98.56 94 LEU A CA 1
ATOM 743 C C . LEU A 1 94 ? 10.271 -8.549 0.878 1.00 98.56 94 LEU A C 1
ATOM 745 O O . LEU A 1 94 ? 10.122 -8.067 -0.242 1.00 98.56 94 LEU A O 1
ATOM 749 N N . ASP A 1 95 ? 9.554 -8.150 1.931 1.00 98.12 95 ASP A N 1
ATOM 750 C CA . ASP A 1 95 ? 8.563 -7.069 1.859 1.00 98.12 95 ASP A CA 1
ATOM 751 C C . ASP A 1 95 ? 9.194 -5.762 1.353 1.00 98.12 95 ASP A C 1
ATOM 753 O O . ASP A 1 95 ? 8.687 -5.157 0.406 1.00 98.12 95 ASP A O 1
ATOM 757 N N . HIS A 1 96 ? 10.354 -5.396 1.907 1.00 97.69 96 HIS A N 1
ATOM 758 C CA . HIS A 1 96 ? 11.086 -4.181 1.549 1.00 97.69 96 HIS A CA 1
ATOM 759 C C . HIS A 1 96 ? 11.737 -4.218 0.151 1.00 97.69 96 HIS A C 1
ATOM 761 O O . HIS A 1 96 ? 11.973 -3.154 -0.421 1.00 97.69 96 HIS A O 1
ATOM 767 N N . ASP A 1 97 ? 12.043 -5.396 -0.405 1.00 97.19 97 ASP A N 1
ATOM 768 C CA . ASP A 1 97 ? 12.528 -5.535 -1.793 1.00 97.19 97 ASP A CA 1
ATOM 769 C C . ASP A 1 97 ? 11.369 -5.420 -2.802 1.00 97.19 97 ASP A C 1
ATOM 771 O O . ASP A 1 97 ? 11.500 -4.855 -3.888 1.00 97.19 97 ASP A O 1
ATOM 775 N N . LEU A 1 98 ? 10.187 -5.921 -2.430 1.00 96.81 98 LEU A N 1
ATOM 776 C CA . LEU A 1 98 ? 9.042 -5.992 -3.335 1.00 96.81 98 LEU A CA 1
ATOM 777 C C . LEU A 1 98 ? 8.192 -4.723 -3.345 1.00 96.81 98 LEU A C 1
ATOM 779 O O . LEU A 1 98 ? 7.655 -4.361 -4.399 1.00 96.81 98 LEU A O 1
ATOM 783 N N . THR A 1 99 ? 7.998 -4.072 -2.196 1.00 96.25 99 THR A N 1
ATOM 784 C CA . THR A 1 99 ? 7.029 -2.979 -2.080 1.00 96.25 99 THR A CA 1
ATOM 785 C C . THR A 1 99 ? 7.483 -1.858 -1.151 1.00 96.25 99 THR A C 1
ATOM 787 O O . THR A 1 99 ? 8.188 -2.061 -0.171 1.00 96.25 99 THR A O 1
ATOM 790 N N . ALA A 1 100 ? 7.032 -0.641 -1.457 1.00 95.31 100 ALA A N 1
ATOM 791 C CA . ALA A 1 100 ? 7.117 0.501 -0.559 1.00 95.31 100 ALA A CA 1
ATOM 792 C C . ALA A 1 100 ? 5.995 1.494 -0.886 1.00 95.31 100 ALA A C 1
ATOM 794 O O . ALA A 1 100 ? 5.792 1.854 -2.048 1.00 95.31 100 ALA A O 1
ATOM 795 N N . THR A 1 101 ? 5.276 1.966 0.135 1.00 93.50 101 THR A N 1
ATOM 796 C CA . THR A 1 101 ? 4.248 3.007 -0.021 1.00 93.50 101 THR A CA 1
ATOM 797 C C . THR A 1 101 ? 4.800 4.343 0.459 1.00 93.50 101 THR A C 1
ATOM 799 O O . THR A 1 101 ? 5.171 4.489 1.622 1.00 93.50 101 THR A O 1
ATOM 802 N N . ALA A 1 102 ? 4.857 5.334 -0.431 1.00 88.88 102 ALA A N 1
ATOM 803 C CA . ALA A 1 102 ? 5.343 6.663 -0.082 1.00 88.88 102 ALA A CA 1
ATOM 804 C C . ALA A 1 102 ? 4.382 7.371 0.885 1.00 88.88 102 ALA A C 1
ATOM 806 O O . ALA A 1 102 ? 3.171 7.403 0.666 1.00 88.88 102 ALA A O 1
ATOM 807 N N . GLN A 1 103 ? 4.932 7.981 1.935 1.00 87.12 103 GLN A N 1
ATOM 808 C CA . GLN A 1 103 ? 4.158 8.814 2.850 1.00 87.12 103 GLN A CA 1
ATOM 809 C C . GLN A 1 103 ? 3.932 10.215 2.260 1.00 87.12 103 GLN A C 1
ATOM 811 O O . GLN A 1 103 ? 4.848 10.759 1.632 1.00 87.12 103 GLN A O 1
ATOM 816 N N . PRO A 1 104 ? 2.760 10.837 2.490 1.00 85.56 104 PRO A N 1
ATOM 817 C CA . PRO A 1 104 ? 2.499 12.203 2.054 1.00 85.56 104 PRO A CA 1
ATOM 818 C C . PRO A 1 104 ? 3.521 13.185 2.637 1.00 85.56 104 PRO A C 1
ATOM 820 O O . PRO A 1 104 ? 3.776 13.207 3.843 1.00 85.56 104 PRO A O 1
ATOM 823 N N . ARG A 1 105 ? 4.088 14.026 1.774 1.00 85.19 105 ARG A N 1
ATOM 824 C CA . ARG A 1 105 ? 4.976 15.133 2.140 1.00 85.19 105 ARG A CA 1
ATOM 825 C C . ARG A 1 105 ? 4.413 16.422 1.558 1.00 85.19 105 ARG A C 1
ATOM 827 O O . ARG A 1 105 ? 3.857 16.409 0.461 1.00 85.19 105 ARG A O 1
ATOM 834 N N . SER A 1 106 ? 4.557 17.525 2.288 1.00 78.94 106 SER A N 1
ATOM 835 C CA . SER A 1 106 ? 4.261 18.854 1.747 1.00 78.94 106 SER A CA 1
ATOM 836 C C . SER A 1 106 ? 5.255 19.214 0.633 1.00 78.94 106 SER A C 1
ATOM 838 O O . SER A 1 106 ? 6.315 18.598 0.515 1.00 78.94 106 SER A O 1
ATOM 840 N N . LEU A 1 107 ? 4.947 20.238 -0.169 1.00 79.00 107 LEU A N 1
ATOM 841 C CA . LEU A 1 107 ? 5.801 20.705 -1.274 1.00 79.00 107 LEU A CA 1
ATOM 842 C C . LEU A 1 107 ? 7.218 21.088 -0.815 1.00 79.00 107 LEU A C 1
ATOM 844 O O . LEU A 1 107 ? 8.174 20.953 -1.568 1.00 79.00 107 LEU A O 1
ATOM 848 N N . ASN A 1 108 ? 7.359 21.528 0.435 1.00 84.12 108 ASN A N 1
ATOM 849 C CA . ASN A 1 108 ? 8.641 21.855 1.060 1.00 84.12 108 ASN A CA 1
ATOM 850 C C . ASN A 1 108 ? 9.331 20.645 1.732 1.00 84.12 108 ASN A C 1
ATOM 852 O O . ASN A 1 108 ? 10.282 20.823 2.488 1.00 84.12 108 ASN A O 1
ATOM 856 N N . GLY A 1 109 ? 8.824 19.425 1.526 1.00 81.94 109 GLY A N 1
ATOM 857 C CA . GLY A 1 109 ? 9.334 18.186 2.122 1.00 81.94 109 GLY A CA 1
ATOM 858 C C . GLY A 1 109 ? 8.943 17.957 3.588 1.00 81.94 109 GLY A C 1
ATOM 859 O O . GLY A 1 109 ? 9.277 16.910 4.156 1.00 81.94 109 GLY A O 1
ATOM 860 N N . SER A 1 110 ? 8.220 18.891 4.217 1.00 85.44 110 SER A N 1
ATOM 861 C CA . SER A 1 110 ? 7.794 18.735 5.611 1.00 85.44 110 SER A CA 1
ATOM 862 C C . SER A 1 110 ? 6.744 17.633 5.769 1.00 85.44 110 SER A C 1
ATOM 864 O O . SER A 1 110 ? 5.895 17.407 4.900 1.00 85.44 110 SER A O 1
ATOM 866 N N . THR A 1 111 ? 6.819 16.929 6.897 1.00 84.94 111 THR A N 1
ATOM 867 C CA . THR A 1 111 ? 5.788 15.976 7.311 1.00 84.94 111 THR A CA 1
ATOM 868 C C . THR A 1 111 ? 4.565 16.751 7.809 1.00 84.94 111 THR A C 1
ATOM 870 O O . THR A 1 111 ? 4.728 17.635 8.658 1.00 84.94 111 THR A O 1
ATOM 873 N N . PRO A 1 112 ? 3.349 16.437 7.329 1.00 87.44 112 PRO A N 1
ATOM 874 C CA . PRO A 1 112 ? 2.125 17.028 7.857 1.00 87.44 112 PRO A CA 1
ATOM 875 C C . PRO A 1 112 ? 2.019 16.859 9.380 1.00 87.44 112 PRO A C 1
ATOM 877 O O . PRO A 1 112 ? 2.229 15.769 9.911 1.00 87.44 112 PRO A O 1
ATOM 880 N N . ARG A 1 113 ? 1.686 17.938 10.100 1.00 84.44 113 ARG A N 1
ATOM 881 C CA . ARG A 1 113 ? 1.400 17.865 11.540 1.00 84.44 113 ARG A CA 1
ATOM 882 C C . ARG A 1 113 ? -0.025 17.356 11.737 1.00 84.44 113 ARG A C 1
ATOM 884 O O . ARG A 1 113 ? -0.968 18.116 11.550 1.00 84.44 113 ARG A O 1
ATOM 891 N N . CYS A 1 114 ? -0.154 16.089 12.124 1.00 86.94 114 CYS A N 1
ATOM 892 C CA . CYS A 1 114 ? -1.447 15.433 12.339 1.00 86.94 114 CYS A CA 1
ATOM 893 C C . CYS A 1 114 ? -1.882 15.355 13.812 1.00 86.94 114 CYS A C 1
ATOM 895 O O . CYS A 1 114 ? -2.873 14.702 14.116 1.00 86.94 114 CYS A O 1
ATOM 897 N N . CYS A 1 115 ? -1.146 16.000 14.723 1.00 84.44 115 CYS A N 1
ATOM 898 C CA . CYS A 1 115 ? -1.417 15.992 16.161 1.00 84.44 115 CYS A CA 1
ATOM 899 C C . CYS A 1 115 ? -1.450 17.425 16.713 1.00 84.44 115 CYS A C 1
ATOM 901 O O . CYS A 1 115 ? -0.749 18.301 16.199 1.00 84.44 115 CYS A O 1
ATOM 903 N N . GLY A 1 116 ? -2.208 17.643 17.793 1.00 79.88 116 GLY A N 1
ATOM 904 C CA . GLY A 1 116 ? -2.212 18.905 18.549 1.00 79.88 116 GLY A CA 1
ATOM 905 C C . GLY A 1 116 ? -3.010 20.053 17.920 1.00 79.88 116 GLY A C 1
ATOM 906 O O . GLY A 1 116 ? -2.832 21.199 18.323 1.00 79.88 116 GLY A O 1
ATOM 907 N N . LYS A 1 117 ? -3.867 19.763 16.937 1.00 76.25 117 LYS A N 1
ATOM 908 C CA . LYS A 1 117 ? -4.829 20.703 16.346 1.00 76.25 117 LYS A CA 1
ATOM 909 C C . LYS A 1 117 ? -6.243 20.125 16.427 1.00 76.25 117 LYS A C 1
ATOM 911 O O . LYS A 1 117 ? -6.381 18.909 16.548 1.00 76.25 117 LYS A O 1
ATOM 916 N N . SER A 1 118 ? -7.261 20.983 16.370 1.00 74.94 118 SER A N 1
ATOM 917 C CA . SER A 1 118 ? -8.650 20.563 16.145 1.00 74.94 118 SER A CA 1
ATOM 918 C C . SER A 1 118 ? -8.788 19.895 14.775 1.00 74.94 118 SER A C 1
ATOM 920 O O . SER A 1 118 ? -8.012 20.184 13.862 1.00 74.94 118 SER A O 1
ATOM 922 N N . ASP A 1 119 ? -9.783 19.015 14.633 1.00 72.56 119 ASP A N 1
ATOM 923 C CA . ASP A 1 119 ? -10.004 18.234 13.408 1.00 72.56 119 ASP A CA 1
ATOM 924 C C . ASP A 1 119 ? -10.150 19.120 12.155 1.00 72.56 119 ASP A C 1
ATOM 926 O O . ASP A 1 119 ? -9.659 18.755 11.089 1.00 72.56 119 ASP A O 1
ATOM 930 N N . ASP A 1 120 ? -10.733 20.314 12.298 1.00 74.00 120 ASP A N 1
ATOM 931 C CA . ASP A 1 120 ? -10.943 21.268 11.199 1.00 74.00 120 ASP A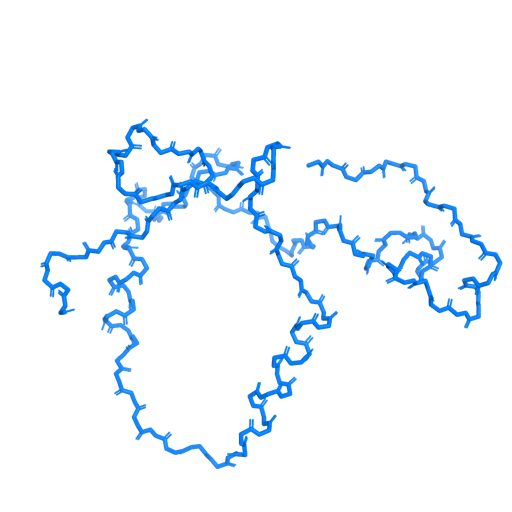 CA 1
ATOM 932 C C . ASP A 1 120 ? -9.642 21.916 10.680 1.00 74.00 120 ASP A C 1
ATOM 934 O O . ASP A 1 120 ? -9.592 22.380 9.542 1.00 74.00 120 ASP A O 1
ATOM 938 N N . ASP A 1 121 ? -8.570 21.911 11.481 1.00 81.31 121 ASP A N 1
ATOM 939 C CA . ASP A 1 121 ? -7.273 22.518 11.143 1.00 81.31 121 ASP A CA 1
ATOM 940 C C . ASP A 1 121 ? -6.205 21.481 10.736 1.00 81.31 121 ASP A C 1
ATOM 942 O O . ASP A 1 121 ? -5.007 21.803 10.613 1.00 81.31 121 ASP A O 1
ATOM 946 N N . LEU A 1 122 ? -6.608 20.218 10.566 1.00 84.94 122 LEU A N 1
ATOM 947 C CA . LEU A 1 122 ? -5.723 19.142 10.137 1.00 84.94 122 LEU A CA 1
ATOM 948 C C . LEU A 1 122 ? -5.387 19.261 8.648 1.00 84.94 122 LEU A C 1
ATOM 950 O O . LEU A 1 122 ? -6.192 19.643 7.804 1.00 84.94 122 LEU A O 1
ATOM 954 N N . HIS A 1 123 ? -4.154 18.892 8.306 1.00 86.62 123 HIS A N 1
ATOM 955 C CA . HIS A 1 123 ? -3.747 18.808 6.908 1.00 86.62 123 HIS A CA 1
ATOM 956 C C . HIS A 1 123 ? -4.582 17.730 6.183 1.00 86.62 123 HIS A C 1
ATOM 958 O O . HIS A 1 123 ? -4.777 16.666 6.766 1.00 86.62 123 HIS A O 1
ATOM 964 N N . PRO A 1 124 ? -4.988 17.906 4.907 1.00 86.00 124 PRO A N 1
ATOM 965 C CA . PRO A 1 124 ? -5.851 16.945 4.197 1.00 86.00 124 PRO A CA 1
ATOM 966 C C . PRO A 1 124 ? -5.308 15.510 4.126 1.00 86.00 124 PRO A C 1
ATOM 968 O O . PRO A 1 124 ? -6.052 14.548 4.004 1.00 86.00 124 PRO A O 1
ATOM 971 N N . SER A 1 125 ? -3.986 15.353 4.204 1.00 88.06 125 SER A N 1
ATOM 972 C CA . SER A 1 125 ? -3.321 14.040 4.249 1.00 88.06 125 SER A CA 1
ATOM 973 C C . SER A 1 125 ? -3.323 13.370 5.628 1.00 88.06 125 SER A C 1
ATOM 975 O O . SER A 1 125 ? -2.773 12.278 5.764 1.00 88.06 125 SER A O 1
ATOM 977 N N . CYS A 1 126 ? -3.849 14.026 6.659 1.00 89.25 126 CYS A N 1
ATOM 978 C CA . CYS A 1 126 ? -3.922 13.483 8.006 1.00 89.25 126 CYS A CA 1
ATOM 979 C C . CYS A 1 126 ? -5.190 12.654 8.185 1.00 89.25 126 CYS A C 1
ATOM 981 O O . CYS A 1 126 ? -6.290 13.099 7.880 1.00 89.25 126 CYS A O 1
ATOM 983 N N . LEU A 1 127 ? -5.023 11.467 8.763 1.00 90.12 127 LEU A N 1
ATOM 984 C CA . LEU A 1 127 ? -6.118 10.613 9.200 1.00 90.12 127 LEU A CA 1
ATOM 985 C C . LEU A 1 127 ? -5.787 10.073 10.600 1.00 90.12 127 LEU A C 1
ATOM 987 O O . LEU A 1 127 ? -5.249 8.969 10.718 1.00 90.12 127 LEU A O 1
ATOM 991 N N . PRO A 1 128 ? -6.007 10.867 11.663 1.00 91.06 128 PRO A N 1
ATOM 992 C CA . PRO A 1 128 ? -5.663 10.454 13.016 1.00 91.06 128 PRO A CA 1
ATOM 993 C C . PRO A 1 128 ? -6.518 9.262 13.465 1.00 91.06 128 PRO A C 1
ATOM 995 O O . PRO A 1 128 ? -7.719 9.182 13.197 1.00 91.06 128 PRO A O 1
ATOM 998 N N . ILE A 1 129 ? -5.893 8.324 14.176 1.00 93.25 129 ILE A N 1
ATOM 999 C CA . ILE A 1 129 ? -6.590 7.168 14.741 1.00 93.25 129 ILE A CA 1
ATOM 1000 C C . ILE A 1 129 ? -7.337 7.629 15.993 1.00 93.25 129 ILE A C 1
ATOM 1002 O O . ILE A 1 129 ? -6.717 8.019 16.978 1.00 93.25 129 ILE A O 1
ATOM 1006 N N . LYS A 1 130 ? -8.671 7.556 15.965 1.00 92.06 130 LYS A N 1
ATOM 1007 C CA . LYS A 1 130 ? -9.506 7.856 17.135 1.00 92.06 130 LYS A CA 1
ATOM 1008 C C . LYS A 1 130 ? -9.255 6.838 18.250 1.00 92.06 130 LYS A C 1
ATOM 1010 O O . LYS A 1 130 ? -9.376 5.631 18.025 1.00 92.06 130 LYS A O 1
ATOM 1015 N N . VAL A 1 131 ? -8.940 7.339 19.437 1.00 93.31 131 VAL A N 1
ATOM 1016 C CA . VAL A 1 131 ? -8.672 6.547 20.642 1.00 93.31 131 VAL A CA 1
ATOM 1017 C C . VAL A 1 131 ? -9.947 6.508 21.499 1.00 93.31 131 VAL A C 1
ATOM 1019 O O . VAL A 1 131 ? -10.540 7.568 21.712 1.00 93.31 131 VAL A O 1
ATOM 1022 N N . PRO A 1 132 ? -10.427 5.325 21.927 1.00 92.25 132 PRO A N 1
ATOM 1023 C CA . PRO A 1 132 ? -11.519 5.205 22.897 1.00 92.25 132 PRO A CA 1
ATOM 1024 C C . PRO A 1 132 ? -11.224 5.945 24.214 1.00 92.25 132 PRO A C 1
ATOM 1026 O O . PRO A 1 132 ? -10.070 6.136 24.577 1.00 92.25 132 PRO A O 1
ATOM 1029 N N . LEU A 1 133 ? -12.260 6.376 24.939 1.00 92.31 133 LEU A N 1
ATOM 1030 C CA . LEU A 1 133 ? -12.083 7.109 26.206 1.00 92.31 133 LEU A CA 1
ATOM 1031 C C . LEU A 1 133 ? -11.549 6.223 27.342 1.00 92.31 133 LEU A C 1
ATOM 1033 O O . LEU A 1 133 ? -10.921 6.722 28.268 1.00 92.31 133 LEU A O 1
ATOM 1037 N N . ASP A 1 134 ? -11.836 4.930 27.267 1.00 91.81 134 ASP A N 1
ATOM 1038 C CA . ASP A 1 134 ? -11.450 3.867 28.192 1.00 91.81 134 ASP A CA 1
ATOM 1039 C C . ASP A 1 134 ? -10.208 3.090 27.718 1.00 91.81 134 ASP A C 1
ATOM 1041 O O . ASP A 1 134 ? -9.932 1.994 28.202 1.00 91.81 134 ASP A O 1
ATOM 1045 N N . ASP A 1 135 ? -9.464 3.646 26.756 1.00 91.50 135 ASP A N 1
ATOM 1046 C CA . ASP A 1 135 ? -8.182 3.102 26.313 1.00 91.50 135 ASP A CA 1
ATOM 1047 C C . ASP A 1 135 ? -7.144 3.188 27.460 1.00 91.50 135 ASP A C 1
ATOM 1049 O O . ASP A 1 135 ? -7.009 4.265 28.048 1.00 91.50 135 ASP A O 1
ATOM 1053 N N . PRO A 1 136 ? -6.465 2.079 27.824 1.00 90.06 136 PRO A N 1
ATOM 1054 C CA . PRO A 1 136 ? -5.573 2.002 28.988 1.00 90.06 136 PRO A CA 1
ATOM 1055 C C . PRO A 1 136 ? -4.248 2.769 28.852 1.00 90.06 136 PRO A C 1
ATOM 1057 O O . PRO A 1 136 ? -3.734 2.914 27.718 1.00 90.06 136 PRO A O 1
#

Sequence (136 aa):
MCPSRDPPPCVPASRRYRTHDGTCNNRKRPRWGSAQMPFHRFLAPEYADGVEGIRRSIHNAQLPSARFVSLVVHGTRQEEAPVTMMLALWGQLLDHDLTATAQPRSLNGSTPRCCGKSDDDLHPSCLPIKVPLDDP

InterPro domains:
  IPR010255 Haem peroxidase superfamily [SSF48113] (13-136)
  IPR019791 Haem peroxidase, animal-type [PF03098] (17-136)
  IPR019791 Haem peroxidase, animal-type [PS50292] (7-136)
  IPR037120 Haem peroxidase domain superfamily, animal type [G3DSA:1.10.640.10] (1-136)

Secondary structure (DSSP, 8-state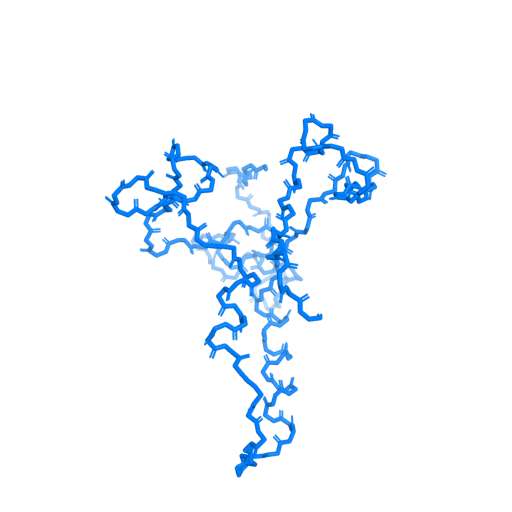):
-PPPSSPPP--GGGGTS--TT-TTSSSSSTTTT-TT-PPP-SS----TTSSSSPP--TTSPPPPPHHHHHHHH--------SS-THHHHHHHHHHHHH--PPPP--TTSPPP--SSS-GGGS-TT----PPPTT--